Protein AF-A0A435B1N9-F1 (afdb_monomer_lite)

Structure (mmCIF, N/CA/C/O backbone):
data_AF-A0A435B1N9-F1
#
_entry.id   AF-A0A435B1N9-F1
#
loop_
_atom_site.group_PDB
_atom_site.id
_atom_site.type_symbol
_atom_site.label_atom_id
_atom_site.label_alt_id
_atom_site.label_comp_id
_atom_site.label_asym_id
_atom_site.label_entity_id
_atom_site.label_seq_id
_atom_site.pdbx_PDB_ins_code
_atom_site.Cartn_x
_atom_site.Cartn_y
_atom_site.Cartn_z
_atom_site.occupancy
_atom_site.B_iso_or_equiv
_atom_site.auth_seq_id
_atom_site.auth_comp_id
_atom_site.auth_asym_id
_atom_site.auth_atom_id
_atom_site.pdbx_PDB_model_num
ATOM 1 N N . THR A 1 1 ? -5.739 -18.000 7.988 1.00 59.59 1 THR A N 1
ATOM 2 C CA . THR A 1 1 ? -6.189 -16.879 7.135 1.00 59.59 1 THR A CA 1
ATOM 3 C C . THR A 1 1 ? -6.562 -15.720 8.047 1.00 59.59 1 THR A C 1
ATOM 5 O O . THR A 1 1 ? -6.915 -15.981 9.192 1.00 59.59 1 THR A O 1
ATOM 8 N N . LEU A 1 2 ? -6.427 -14.461 7.617 1.00 66.81 2 LEU A N 1
ATOM 9 C CA . LEU A 1 2 ? -6.982 -13.335 8.383 1.00 66.81 2 LEU A CA 1
ATOM 10 C C . LEU A 1 2 ? -8.493 -13.276 8.081 1.00 66.81 2 LEU A C 1
ATOM 12 O O . LEU A 1 2 ? -8.830 -13.307 6.897 1.00 66.81 2 LEU A O 1
ATOM 16 N N . PRO A 1 3 ? -9.403 -13.230 9.071 1.00 83.69 3 PRO A N 1
ATOM 17 C CA . PRO A 1 3 ? -10.821 -13.027 8.788 1.00 83.69 3 PRO A CA 1
ATOM 18 C C . PRO A 1 3 ? -11.021 -11.602 8.260 1.00 83.69 3 PRO A C 1
ATOM 20 O O . PRO A 1 3 ? -10.707 -10.642 8.961 1.00 83.69 3 PRO A O 1
ATOM 23 N N . ILE A 1 4 ? -11.485 -11.476 7.017 1.00 88.25 4 ILE A N 1
ATOM 24 C CA . ILE A 1 4 ? -11.770 -10.199 6.356 1.00 88.25 4 ILE A CA 1
ATOM 25 C C . ILE A 1 4 ? -13.281 -10.111 6.163 1.00 88.25 4 ILE A C 1
ATOM 27 O O . ILE A 1 4 ? -13.864 -10.973 5.509 1.00 88.25 4 ILE A O 1
ATOM 31 N N . ASP A 1 5 ? -13.888 -9.071 6.722 1.00 91.56 5 ASP A N 1
ATOM 32 C CA . ASP A 1 5 ? -15.324 -8.801 6.620 1.00 91.56 5 ASP A CA 1
ATOM 33 C C . ASP A 1 5 ? -15.672 -8.185 5.257 1.00 91.56 5 ASP A C 1
ATOM 35 O O . ASP A 1 5 ? -16.763 -8.382 4.729 1.00 91.56 5 ASP A O 1
ATOM 39 N N . GLY A 1 6 ? -14.727 -7.455 4.657 1.00 93.62 6 GLY A N 1
ATOM 40 C CA . GLY A 1 6 ? -14.877 -6.900 3.317 1.00 93.62 6 GLY A CA 1
ATOM 41 C C . GLY A 1 6 ? -13.603 -6.249 2.793 1.00 93.62 6 GLY A C 1
ATOM 42 O O . GLY A 1 6 ? -12.744 -5.816 3.565 1.00 93.62 6 GLY A O 1
ATO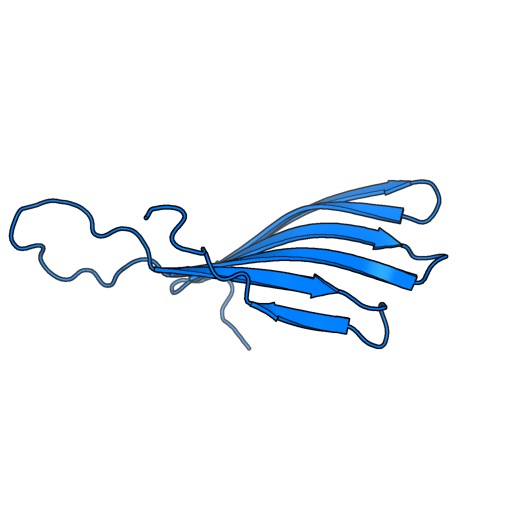M 43 N N . ALA A 1 7 ? -13.493 -6.162 1.469 1.00 95.25 7 ALA A N 1
ATOM 44 C CA . ALA A 1 7 ? -12.394 -5.487 0.793 1.00 95.25 7 ALA A CA 1
ATOM 45 C C . ALA A 1 7 ? -12.902 -4.621 -0.367 1.00 95.25 7 ALA A C 1
ATOM 47 O O . ALA A 1 7 ? -13.839 -4.995 -1.068 1.00 95.25 7 ALA A O 1
ATOM 48 N N . GLU A 1 8 ? -12.258 -3.477 -0.576 1.00 97.25 8 GLU A N 1
ATOM 49 C CA . GLU A 1 8 ? -12.530 -2.554 -1.676 1.00 97.25 8 GLU A CA 1
ATOM 50 C C . GLU A 1 8 ? -11.225 -2.252 -2.407 1.00 97.25 8 GLU A C 1
ATOM 52 O O . GLU A 1 8 ? -10.210 -1.970 -1.772 1.00 97.25 8 GLU A O 1
ATOM 57 N N . ILE A 1 9 ? -11.250 -2.293 -3.741 1.00 97.25 9 ILE A N 1
ATOM 58 C CA . ILE A 1 9 ? -10.096 -1.970 -4.580 1.00 97.25 9 ILE A CA 1
ATOM 59 C C . ILE A 1 9 ? -10.550 -1.059 -5.722 1.00 97.25 9 ILE A C 1
ATOM 61 O O . ILE A 1 9 ? -11.419 -1.418 -6.513 1.00 97.25 9 ILE A O 1
ATOM 65 N N . LYS A 1 10 ? -9.911 0.103 -5.833 1.00 98.12 10 LYS A N 1
ATOM 66 C CA . LYS A 1 10 ? -10.009 1.040 -6.946 1.00 98.12 10 LYS A CA 1
ATOM 67 C C . LYS A 1 10 ? -8.628 1.225 -7.555 1.00 98.12 10 LYS A C 1
ATOM 69 O O . LYS A 1 10 ? -7.727 1.790 -6.930 1.00 98.12 10 LYS A O 1
ATOM 74 N N . ALA A 1 11 ? -8.483 0.754 -8.786 1.00 97.31 11 ALA A N 1
ATOM 75 C CA . ALA A 1 11 ? -7.249 0.848 -9.540 1.00 97.31 11 ALA A CA 1
ATOM 76 C 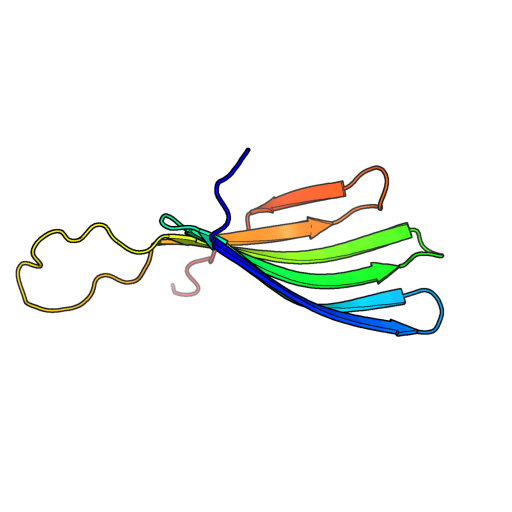C . ALA A 1 11 ? -7.524 1.164 -11.011 1.00 97.31 11 ALA A C 1
ATOM 78 O O . ALA A 1 11 ? -8.583 0.840 -11.548 1.00 97.31 11 ALA A O 1
ATOM 79 N N . SER A 1 12 ? -6.538 1.763 -11.668 1.00 97.44 12 SER A N 1
ATOM 80 C CA . SER A 1 12 ? -6.502 1.934 -13.118 1.00 97.44 12 SER A CA 1
ATOM 81 C C . SER A 1 12 ? -5.227 1.322 -13.675 1.00 97.44 12 SER A C 1
ATOM 83 O O . SER A 1 12 ? -4.192 1.306 -13.011 1.00 97.44 12 SER A O 1
ATOM 85 N N . ILE A 1 13 ? -5.289 0.808 -14.901 1.00 95.62 13 ILE A N 1
ATOM 86 C CA . ILE A 1 13 ? -4.114 0.307 -15.611 1.00 95.62 13 ILE A CA 1
ATOM 87 C C . ILE A 1 13 ? -3.971 1.115 -16.888 1.00 95.62 13 ILE A C 1
ATOM 89 O O . ILE A 1 13 ? -4.888 1.177 -17.704 1.00 95.62 13 ILE A O 1
ATOM 93 N N . SER A 1 14 ? -2.813 1.742 -17.068 1.00 95.56 14 SER A N 1
ATOM 94 C CA . SER A 1 14 ? -2.507 2.486 -18.285 1.00 95.56 14 SER A CA 1
ATOM 95 C C . SER A 1 14 ? -1.024 2.384 -18.607 1.00 95.56 14 SER A C 1
ATOM 97 O O . SER A 1 14 ? -0.183 2.441 -17.713 1.00 95.56 14 SER A O 1
ATOM 99 N N . LYS A 1 15 ? -0.697 2.189 -19.892 1.00 93.81 15 LYS A N 1
ATOM 100 C CA . LYS A 1 15 ? 0.689 2.150 -20.400 1.00 93.81 15 LYS A CA 1
ATOM 101 C C . LYS A 1 15 ? 1.625 1.242 -19.576 1.00 93.81 15 LYS A C 1
ATOM 103 O O . LYS A 1 15 ? 2.764 1.598 -19.297 1.00 93.81 15 LYS A O 1
ATOM 108 N N . GLY A 1 16 ? 1.128 0.077 -19.154 1.00 93.62 16 GLY A N 1
ATOM 109 C CA . GLY A 1 16 ? 1.910 -0.885 -18.371 1.00 93.62 16 GLY A CA 1
ATOM 110 C C . GLY A 1 16 ? 2.154 -0.489 -16.910 1.00 93.62 16 GLY A C 1
ATOM 111 O O . GLY A 1 16 ? 3.029 -1.071 -16.275 1.00 93.62 16 GLY A O 1
ATOM 112 N N . VAL A 1 17 ? 1.402 0.465 -16.358 1.00 95.62 17 VAL A N 1
ATOM 113 C CA . VAL A 1 17 ? 1.431 0.833 -14.937 1.00 95.62 17 VAL A CA 1
ATOM 114 C C . VAL A 1 17 ? 0.034 0.672 -14.347 1.00 95.62 17 VAL A C 1
ATOM 116 O O . VAL A 1 17 ? -0.923 1.274 -14.833 1.00 95.62 17 VAL A O 1
ATOM 119 N N . ALA A 1 18 ? -0.076 -0.133 -13.292 1.00 96.06 18 ALA A N 1
ATOM 120 C CA . ALA A 1 18 ? -1.226 -0.123 -12.403 1.00 96.06 18 ALA A CA 1
ATOM 121 C C . ALA A 1 18 ? -1.064 1.012 -11.392 1.00 96.06 18 ALA A C 1
ATOM 123 O O . ALA A 1 18 ? -0.049 1.103 -10.700 1.00 96.06 18 ALA A O 1
ATOM 124 N N . ARG A 1 19 ? -2.072 1.867 -11.289 1.00 97.44 19 ARG A N 1
ATOM 125 C CA . ARG A 1 19 ? -2.214 2.852 -10.226 1.00 97.44 19 ARG A CA 1
ATOM 126 C C . ARG A 1 19 ? -3.311 2.379 -9.290 1.00 97.44 19 ARG A C 1
ATOM 128 O O . ARG A 1 19 ? -4.435 2.160 -9.729 1.00 97.44 19 ARG A O 1
ATOM 135 N N . LEU A 1 20 ? -2.974 2.229 -8.019 1.00 97.50 20 LEU A N 1
ATOM 136 C CA . LEU A 1 20 ? -3.894 1.877 -6.956 1.00 97.50 20 LEU A CA 1
ATOM 137 C C . LEU A 1 20 ? -4.285 3.148 -6.204 1.00 97.50 20 LEU A C 1
ATOM 139 O O . LEU A 1 20 ? -3.500 3.676 -5.416 1.00 97.50 20 LEU A O 1
ATOM 143 N N . ASP A 1 21 ? -5.493 3.638 -6.467 1.00 97.06 21 ASP A N 1
ATOM 144 C CA . ASP A 1 21 ? -6.025 4.824 -5.795 1.00 97.06 21 ASP A CA 1
ATOM 145 C C . ASP A 1 21 ? -6.509 4.473 -4.384 1.00 97.06 21 ASP A C 1
ATOM 147 O O . ASP A 1 21 ? -6.332 5.254 -3.450 1.00 97.06 21 ASP A O 1
ATOM 151 N N . LYS A 1 22 ? -7.091 3.278 -4.226 1.00 95.00 22 LYS A N 1
ATOM 152 C CA . LYS A 1 22 ? -7.545 2.737 -2.944 1.00 95.00 22 LYS A CA 1
ATOM 153 C C . LYS A 1 22 ? -7.491 1.214 -2.976 1.00 95.00 22 LYS A C 1
ATOM 155 O O . LYS A 1 22 ? -8.110 0.612 -3.840 1.00 95.00 22 LYS A O 1
ATOM 160 N N . ALA A 1 23 ? -6.822 0.582 -2.024 1.00 97.50 23 ALA A N 1
ATOM 161 C CA . ALA A 1 23 ? -7.166 -0.769 -1.593 1.00 97.50 23 ALA A CA 1
ATOM 162 C C . ALA A 1 23 ? -7.373 -0.745 -0.092 1.00 97.50 23 ALA A C 1
ATOM 164 O O . ALA A 1 23 ? -6.522 -0.235 0.631 1.00 97.50 23 ALA A O 1
ATOM 165 N N . GLU A 1 24 ? -8.474 -1.313 0.375 1.00 96.62 24 GLU A N 1
ATOM 166 C CA . GLU A 1 24 ? -8.757 -1.462 1.792 1.00 96.62 24 GLU A CA 1
ATOM 167 C C . GLU A 1 24 ? -9.293 -2.858 2.069 1.00 96.62 24 GLU A C 1
ATOM 169 O O . GLU A 1 24 ? -10.093 -3.383 1.301 1.00 96.62 24 GLU A O 1
ATOM 174 N N . ALA A 1 25 ? -8.864 -3.445 3.179 1.00 95.31 25 ALA A N 1
ATOM 175 C CA . ALA A 1 25 ? -9.423 -4.670 3.723 1.00 95.31 25 ALA A CA 1
ATOM 176 C C . ALA A 1 25 ? -9.786 -4.421 5.187 1.00 95.31 25 ALA A C 1
ATOM 178 O O . ALA A 1 25 ? -8.952 -3.951 5.964 1.00 95.31 25 ALA A O 1
ATOM 179 N N . ASN A 1 26 ? -11.029 -4.718 5.550 1.00 93.38 26 ASN A N 1
ATOM 180 C CA . ASN A 1 26 ? -11.559 -4.531 6.892 1.00 93.38 26 ASN A CA 1
ATOM 181 C C . ASN A 1 26 ? -11.750 -5.888 7.567 1.00 93.38 26 ASN A C 1
ATOM 183 O O . ASN A 1 26 ? -12.222 -6.843 6.956 1.00 93.38 26 ASN A O 1
ATOM 187 N N . SER A 1 27 ? -11.372 -5.946 8.831 1.00 90.25 27 SER A N 1
ATOM 188 C CA . SER A 1 27 ? -11.546 -7.063 9.747 1.00 90.25 27 SER A CA 1
ATOM 189 C C . SER A 1 27 ? -12.095 -6.521 11.062 1.00 90.25 27 SER A C 1
ATOM 191 O O . SER A 1 27 ? -11.846 -5.362 11.404 1.00 90.25 27 SER A O 1
ATOM 193 N N . ALA A 1 28 ? -12.715 -7.382 11.867 1.00 85.88 28 ALA A N 1
ATOM 194 C CA . ALA A 1 28 ? -13.178 -7.054 13.212 1.00 85.88 28 ALA A CA 1
ATOM 195 C C . ALA A 1 28 ? -12.102 -6.394 14.099 1.00 85.88 28 ALA A C 1
ATOM 197 O O . ALA A 1 28 ? -12.430 -5.654 15.023 1.00 85.88 28 ALA A O 1
ATOM 198 N N . LYS A 1 29 ? -10.814 -6.669 13.844 1.00 86.88 29 LYS A N 1
ATOM 199 C CA . LYS A 1 29 ? -9.688 -6.177 14.659 1.00 86.88 29 LYS A CA 1
ATOM 200 C C . LYS A 1 29 ? -8.814 -5.138 13.971 1.00 86.88 29 LYS A C 1
ATOM 202 O O . LYS A 1 29 ? -7.949 -4.560 14.625 1.00 86.88 29 LYS A O 1
ATOM 207 N N . SER A 1 30 ? -8.955 -4.943 12.665 1.00 90.31 30 SER A N 1
ATOM 208 C CA . SER A 1 30 ? -8.059 -4.056 11.934 1.00 90.31 30 SER A CA 1
ATOM 209 C C . SER A 1 30 ? -8.586 -3.685 10.559 1.00 90.31 30 SER A C 1
ATOM 211 O O . SER A 1 30 ? -9.262 -4.457 9.887 1.00 90.31 30 SER A O 1
ATOM 213 N N . LYS A 1 31 ? -8.189 -2.501 10.111 1.00 93.62 31 LYS A N 1
ATOM 214 C CA . LYS A 1 31 ? -8.286 -2.069 8.724 1.00 93.62 31 LYS A CA 1
ATOM 215 C C . LYS A 1 31 ? -6.882 -1.975 8.144 1.00 93.62 31 LYS A C 1
ATOM 217 O O . LYS A 1 31 ? -6.016 -1.324 8.725 1.00 93.62 31 LYS A O 1
ATOM 222 N N . ILE A 1 32 ? -6.666 -2.600 6.996 1.00 94.81 32 ILE A N 1
ATOM 223 C CA . ILE A 1 32 ? -5.439 -2.474 6.207 1.00 94.81 32 ILE A CA 1
ATOM 224 C C . ILE A 1 32 ? -5.771 -1.629 4.985 1.00 94.81 32 ILE A C 1
ATOM 226 O O . ILE A 1 32 ? -6.808 -1.844 4.363 1.00 94.81 32 ILE A O 1
ATOM 230 N N . TRP A 1 33 ? -4.905 -0.685 4.632 1.00 96.50 33 TRP A N 1
ATOM 231 C CA . TRP A 1 33 ? -5.033 0.087 3.400 1.00 96.50 33 TRP A CA 1
ATOM 232 C C . TRP A 1 33 ? -3.718 0.140 2.624 1.00 96.50 33 TRP A C 1
ATOM 234 O O . TRP A 1 33 ? -2.640 0.014 3.209 1.00 96.50 33 TRP A O 1
ATOM 244 N N . LEU A 1 34 ? -3.819 0.326 1.309 1.00 97.69 34 LEU A N 1
ATOM 245 C CA . LEU A 1 34 ? -2.697 0.454 0.385 1.00 97.69 34 LEU A CA 1
ATOM 246 C C . LEU A 1 34 ? -3.051 1.421 -0.754 1.00 97.69 34 LEU A C 1
ATOM 248 O O . LEU A 1 34 ? -4.178 1.424 -1.252 1.00 97.69 34 LEU A O 1
ATOM 252 N N . SER A 1 35 ? -2.081 2.211 -1.196 1.00 98.12 35 SER A N 1
ATOM 253 C CA . SER A 1 35 ? -2.161 3.051 -2.393 1.00 98.12 35 SER A CA 1
ATOM 254 C C . SER A 1 35 ? -0.788 3.180 -3.047 1.00 98.12 35 SER A C 1
ATOM 256 O O . SER A 1 35 ? 0.235 2.938 -2.412 1.00 98.12 35 SER A O 1
ATOM 258 N N . GLY A 1 36 ? -0.743 3.548 -4.326 1.00 97.62 36 GLY A N 1
ATOM 259 C CA . GLY A 1 36 ? 0.512 3.806 -5.034 1.00 97.62 36 GLY A CA 1
ATOM 260 C C . GLY A 1 36 ? 0.516 3.249 -6.449 1.00 97.62 36 GLY A C 1
ATOM 261 O O . GLY A 1 36 ? -0.519 3.216 -7.113 1.00 97.62 36 GLY A O 1
ATOM 262 N N . ILE A 1 37 ? 1.687 2.846 -6.936 1.00 97.00 37 ILE A N 1
ATOM 263 C CA . ILE A 1 37 ? 1.858 2.351 -8.301 1.00 97.00 37 ILE A CA 1
ATOM 264 C C . ILE A 1 37 ? 2.613 1.029 -8.358 1.00 97.00 37 ILE A C 1
ATOM 266 O O . ILE A 1 37 ? 3.465 0.717 -7.523 1.00 97.00 37 ILE A O 1
ATOM 270 N N . ALA A 1 38 ? 2.327 0.283 -9.415 1.00 96.19 38 ALA A N 1
ATOM 271 C CA . ALA A 1 38 ? 3.005 -0.947 -9.745 1.00 96.19 38 ALA A CA 1
ATOM 272 C C . ALA A 1 38 ? 3.220 -1.028 -11.263 1.00 96.19 38 ALA A C 1
ATOM 274 O O . ALA A 1 38 ? 2.271 -1.075 -12.047 1.00 96.19 38 ALA A O 1
ATOM 275 N N . SER A 1 39 ? 4.477 -0.998 -11.701 1.00 94.62 39 SER A N 1
ATOM 276 C CA . SER A 1 39 ? 4.833 -1.073 -13.120 1.00 94.62 39 SER A CA 1
ATOM 277 C C . SER A 1 39 ? 4.952 -2.530 -13.549 1.00 94.62 39 SER A C 1
ATOM 279 O O . SER A 1 39 ? 5.712 -3.286 -12.952 1.00 94.62 39 SER A O 1
ATOM 281 N N . TYR A 1 40 ? 4.238 -2.936 -14.596 1.00 88.25 40 TYR A N 1
ATOM 282 C CA . TYR A 1 40 ? 4.392 -4.257 -15.207 1.00 88.25 40 TYR A CA 1
ATOM 283 C C . TYR A 1 40 ? 5.676 -4.335 -16.038 1.00 88.25 40 TYR A C 1
ATOM 285 O O . TYR A 1 40 ? 6.428 -5.297 -15.912 1.00 88.25 40 TYR A O 1
ATOM 293 N N . ALA A 1 41 ? 5.960 -3.302 -16.839 1.00 81.31 41 ALA A N 1
ATOM 294 C CA . ALA A 1 41 ? 7.120 -3.277 -17.732 1.00 81.31 41 ALA A CA 1
ATOM 295 C C . ALA A 1 41 ? 8.443 -3.088 -16.970 1.00 81.31 41 ALA A C 1
ATOM 297 O O . ALA A 1 41 ? 9.387 -3.846 -17.164 1.00 81.31 41 ALA A O 1
ATOM 298 N N . GLY A 1 42 ? 8.498 -2.108 -16.061 1.00 80.25 42 GLY A N 1
ATOM 299 C CA . GLY A 1 42 ? 9.677 -1.843 -15.225 1.00 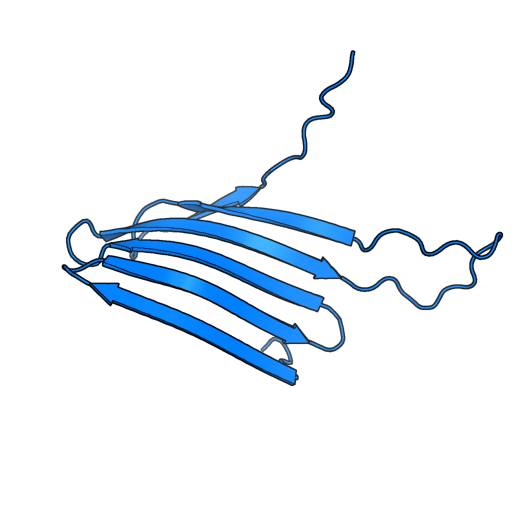80.25 42 GLY A CA 1
ATOM 300 C C . GLY A 1 42 ? 9.758 -2.732 -13.985 1.00 80.25 42 GLY A C 1
ATOM 301 O O . GLY A 1 42 ? 10.695 -2.625 -13.202 1.00 80.25 42 GLY A O 1
ATOM 302 N N . ARG A 1 43 ? 8.744 -3.579 -13.777 1.00 91.56 43 ARG A N 1
ATOM 303 C CA . ARG A 1 43 ? 8.555 -4.482 -12.636 1.00 91.56 43 ARG A CA 1
ATOM 304 C C . ARG A 1 43 ? 8.578 -3.828 -11.247 1.00 91.56 43 ARG A C 1
ATOM 306 O O . ARG A 1 43 ? 8.551 -4.555 -10.259 1.00 91.56 43 ARG A O 1
ATOM 313 N N . GLY A 1 44 ? 8.650 -2.503 -11.161 1.00 95.88 44 GLY A N 1
ATOM 314 C CA . GLY A 1 44 ? 8.802 -1.762 -9.913 1.00 95.88 44 GLY A CA 1
ATOM 315 C C . GLY A 1 44 ? 7.509 -1.662 -9.109 1.00 95.88 44 GLY A C 1
ATOM 316 O O . GLY A 1 44 ? 6.422 -1.532 -9.677 1.00 95.88 44 GLY A O 1
ATOM 317 N N . LEU A 1 45 ? 7.655 -1.669 -7.788 1.00 97.56 45 LEU A N 1
ATOM 318 C CA . LEU A 1 45 ? 6.601 -1.418 -6.814 1.00 97.56 45 LEU A CA 1
ATOM 319 C C . LEU A 1 45 ? 6.951 -0.181 -5.991 1.00 97.56 45 LEU A C 1
ATOM 321 O O . LEU A 1 45 ? 8.072 -0.052 -5.5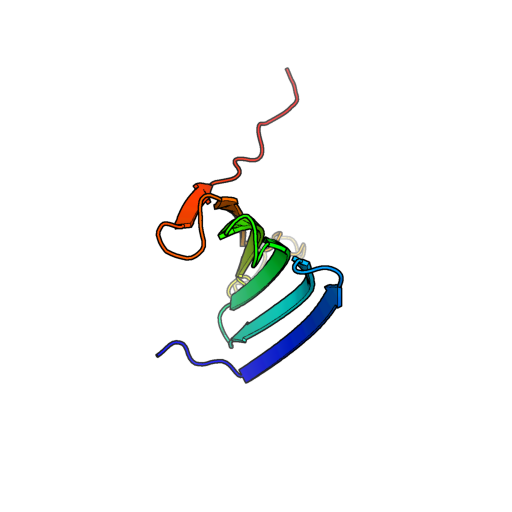03 1.00 97.56 45 LEU A O 1
ATOM 325 N N . ALA A 1 46 ? 5.982 0.716 -5.844 1.00 97.38 46 ALA A N 1
ATOM 326 C CA . ALA A 1 46 ? 6.064 1.852 -4.940 1.00 97.38 46 ALA A CA 1
ATOM 327 C C . ALA A 1 46 ? 4.672 2.093 -4.355 1.00 97.38 46 ALA A C 1
ATOM 329 O O . ALA A 1 46 ? 3.841 2.785 -4.950 1.00 97.38 46 ALA A O 1
ATOM 330 N N . LEU A 1 47 ? 4.407 1.462 -3.214 1.00 98.00 47 LEU A N 1
ATOM 331 C CA . LEU A 1 47 ? 3.118 1.517 -2.535 1.00 98.00 47 LEU A CA 1
ATOM 332 C C . LEU A 1 47 ? 3.313 2.010 -1.104 1.00 98.00 47 LEU A C 1
ATOM 334 O O . LEU A 1 47 ? 4.283 1.658 -0.445 1.00 98.00 47 LEU A O 1
ATOM 338 N N . SER A 1 48 ? 2.360 2.778 -0.606 1.00 97.69 48 SER A N 1
ATOM 339 C CA . SER A 1 48 ? 2.264 3.152 0.800 1.00 97.69 48 SER A CA 1
ATOM 340 C C . SER A 1 48 ? 1.047 2.478 1.394 1.00 97.69 48 SER A C 1
ATOM 342 O O . SER A 1 48 ? 0.003 2.393 0.749 1.00 97.69 48 SER A O 1
ATOM 344 N N . GLY A 1 49 ? 1.169 2.008 2.625 1.00 96.75 49 GLY A N 1
ATOM 345 C CA . GLY A 1 49 ? 0.075 1.358 3.318 1.00 96.75 49 GLY A CA 1
ATOM 346 C C . GLY A 1 49 ? 0.077 1.631 4.806 1.00 96.75 49 GLY A C 1
ATOM 347 O O . GLY A 1 49 ? 0.999 2.229 5.372 1.00 96.75 49 GLY A O 1
ATOM 348 N N . GLY A 1 50 ? -0.982 1.170 5.452 1.00 95.50 50 GLY A N 1
ATOM 349 C CA . GLY A 1 50 ? -1.084 1.238 6.893 1.00 95.50 50 GLY A CA 1
ATOM 350 C C . GLY A 1 50 ? -2.057 0.231 7.469 1.00 95.50 50 GLY A C 1
ATOM 351 O O . GLY A 1 50 ? -2.939 -0.284 6.785 1.00 95.50 50 GLY A O 1
ATOM 352 N N . ILE A 1 51 ? -1.865 -0.038 8.754 1.00 93.88 51 ILE A N 1
ATOM 353 C CA . ILE A 1 51 ? -2.730 -0.871 9.581 1.00 93.88 51 ILE A CA 1
ATOM 354 C C . ILE A 1 51 ? -3.304 0.036 10.659 1.00 93.88 51 ILE A C 1
ATOM 356 O O . ILE A 1 51 ? -2.551 0.659 11.408 1.00 93.88 51 ILE A O 1
ATOM 360 N N . VAL A 1 52 ? -4.626 0.115 10.721 1.00 92.62 52 VAL A N 1
ATOM 361 C CA . VAL A 1 52 ? -5.372 0.817 11.764 1.00 92.62 52 VAL A CA 1
ATOM 362 C C . VAL A 1 52 ? -6.036 -0.239 12.632 1.00 92.62 52 VAL A C 1
ATOM 364 O O . VAL A 1 52 ? -6.768 -1.083 12.116 1.00 92.62 52 VAL A O 1
ATOM 367 N N . GLN A 1 53 ? -5.777 -0.209 13.934 1.00 88.50 53 GLN A N 1
ATOM 368 C CA . GLN A 1 53 ? -6.477 -1.040 14.909 1.00 88.50 53 GLN A CA 1
ATOM 369 C C . GLN A 1 53 ? -7.430 -0.141 15.705 1.00 88.50 53 GLN A C 1
ATOM 371 O O . GLN A 1 53 ? -6.972 0.871 16.246 1.00 88.50 53 GLN A O 1
ATOM 376 N N . PRO A 1 54 ? -8.737 -0.456 15.755 1.00 73.25 54 PRO A N 1
ATOM 377 C CA . PRO A 1 54 ? -9.642 0.224 16.666 1.00 73.25 54 PRO A CA 1
ATOM 378 C C . PRO A 1 54 ? -9.197 -0.064 18.102 1.00 73.25 54 PRO A C 1
ATOM 380 O O . PRO A 1 54 ? -8.738 -1.169 18.407 1.00 73.25 54 PRO A O 1
ATOM 383 N N . ASP A 1 55 ? -9.304 0.930 18.980 1.00 65.94 55 ASP A N 1
ATOM 384 C CA . ASP A 1 55 ? -8.987 0.707 20.384 1.00 65.94 55 ASP A CA 1
ATOM 385 C C . ASP A 1 55 ? -9.961 -0.307 21.003 1.00 65.94 55 ASP A C 1
ATOM 387 O O . ASP A 1 55 ? -11.143 -0.343 20.635 1.00 65.94 55 ASP A O 1
ATOM 391 N N . PRO A 1 56 ? -9.496 -1.140 21.953 1.00 58.25 56 PRO A N 1
ATOM 392 C CA . PRO A 1 56 ? -10.398 -1.930 22.773 1.00 58.25 56 PRO A CA 1
ATOM 393 C C . PRO A 1 56 ? -11.426 -1.000 23.435 1.00 58.25 56 PRO A C 1
ATOM 395 O O . PRO A 1 56 ? -11.051 0.095 23.864 1.00 58.25 56 PRO A O 1
ATOM 398 N N . PRO A 1 57 ? -12.693 -1.420 23.587 1.00 54.78 57 PRO A N 1
ATOM 399 C CA . PRO A 1 57 ? -13.653 -0.691 24.401 1.00 54.78 57 PRO A CA 1
ATOM 400 C C . PRO A 1 57 ? -13.237 -0.805 25.877 1.00 54.78 57 PRO A C 1
ATOM 402 O O . PRO A 1 57 ? -13.710 -1.667 26.610 1.00 54.78 57 PRO A O 1
ATOM 405 N N . ALA A 1 58 ? -12.297 0.032 26.308 1.00 53.41 58 ALA A N 1
ATOM 406 C CA . ALA A 1 58 ? -11.901 0.200 27.698 1.00 53.41 58 ALA A CA 1
ATOM 407 C C . ALA A 1 58 ? -12.296 1.611 28.142 1.00 53.41 58 ALA A C 1
ATOM 409 O O . ALA A 1 58 ? -12.015 2.593 27.455 1.00 53.41 58 ALA A O 1
ATOM 410 N N . ALA A 1 59 ? -12.999 1.681 29.274 1.00 52.91 59 ALA A N 1
ATOM 411 C CA . ALA A 1 59 ? -13.558 2.895 29.849 1.00 52.91 59 ALA A CA 1
ATOM 412 C C . ALA A 1 59 ? -12.510 4.015 29.928 1.00 52.91 59 ALA A C 1
ATOM 414 O O . ALA A 1 59 ? -11.503 3.905 30.625 1.00 52.91 59 ALA A O 1
ATOM 415 N N . GLN A 1 60 ? -12.766 5.099 29.201 1.00 53.50 60 GLN A N 1
ATOM 416 C CA . GLN A 1 60 ? -11.972 6.315 29.272 1.00 53.50 60 GLN A CA 1
ATOM 417 C C . GLN A 1 60 ? -12.189 6.963 30.638 1.00 53.50 60 GLN A C 1
ATOM 419 O O . GLN A 1 60 ? -13.274 7.472 30.922 1.00 53.50 60 GLN A O 1
ATOM 424 N N . ALA A 1 61 ? -11.145 7.020 31.461 1.00 55.50 61 ALA A N 1
ATOM 425 C CA . ALA A 1 61 ? -11.035 8.109 32.418 1.00 55.50 61 ALA A CA 1
ATOM 426 C C . ALA A 1 61 ? -10.938 9.410 31.594 1.00 55.50 61 ALA A C 1
ATOM 428 O O . ALA A 1 61 ? -10.004 9.562 30.812 1.00 55.50 61 ALA A O 1
ATOM 429 N N . ASN A 1 62 ? -11.927 10.299 31.727 1.00 59.19 62 ASN A N 1
ATOM 430 C CA . ASN A 1 62 ? -12.058 11.623 31.082 1.00 59.19 62 ASN A CA 1
ATOM 431 C C . ASN A 1 62 ? -12.758 11.732 29.708 1.00 59.19 62 ASN A C 1
ATOM 433 O O . ASN A 1 62 ? -12.750 12.815 29.127 1.00 59.19 62 ASN A O 1
ATOM 437 N N . GLY A 1 63 ? -13.439 10.694 29.208 1.00 58.72 63 GLY A N 1
ATOM 438 C CA . GLY A 1 63 ? -14.426 10.852 28.117 1.00 58.72 63 GLY A CA 1
ATOM 439 C C . GLY A 1 63 ? -13.896 11.355 26.761 1.00 58.72 63 GLY A C 1
ATOM 440 O O . GLY A 1 63 ? -14.678 11.850 25.949 1.00 58.72 63 GLY A O 1
ATOM 441 N N . GLN A 1 64 ? -12.588 11.251 26.509 1.00 60.38 64 GLN A N 1
ATOM 442 C CA . GLN A 1 64 ? -11.975 11.569 25.219 1.00 60.38 64 GLN A CA 1
ATOM 443 C C . GLN A 1 64 ? -11.494 10.286 24.521 1.00 60.38 64 GLN A C 1
ATOM 445 O O . GLN A 1 64 ? -10.729 9.525 25.122 1.00 60.38 64 GLN A O 1
ATOM 450 N N . PRO A 1 65 ? -11.903 10.042 23.256 1.00 57.44 65 PRO A N 1
ATOM 451 C CA . PRO A 1 65 ? -11.380 8.957 22.431 1.00 57.44 65 PRO A CA 1
ATOM 452 C C . PRO A 1 65 ? -9.858 8.967 22.371 1.00 57.44 65 PRO A C 1
ATOM 454 O O . PRO A 1 65 ? -9.259 9.943 21.921 1.00 57.44 65 PRO A O 1
ATOM 457 N N . ALA A 1 66 ? -9.235 7.864 22.796 1.00 62.97 66 ALA A N 1
ATOM 458 C CA . ALA A 1 66 ? -7.843 7.615 22.461 1.00 62.97 66 ALA A CA 1
ATOM 459 C C . ALA A 1 66 ? -7.715 7.536 20.924 1.00 62.97 66 ALA A C 1
ATOM 461 O O . ALA A 1 66 ? -8.617 7.021 20.252 1.00 62.97 66 ALA A O 1
ATOM 462 N N . PRO A 1 67 ? -6.651 8.112 20.337 1.00 65.81 67 PRO A N 1
ATOM 463 C CA . PRO A 1 67 ? -6.433 8.017 18.906 1.00 65.81 67 PRO A CA 1
ATOM 464 C C . PRO A 1 67 ? -6.108 6.562 18.532 1.00 65.81 67 PRO A C 1
ATOM 466 O O . PRO A 1 67 ? -5.279 5.937 19.198 1.00 65.81 67 PRO A O 1
ATOM 469 N N . PRO A 1 68 ? -6.688 6.036 17.437 1.00 70.31 68 PRO A N 1
ATOM 470 C CA . PRO A 1 68 ? -6.498 4.647 17.050 1.00 70.31 68 PRO A CA 1
ATOM 471 C C . PRO A 1 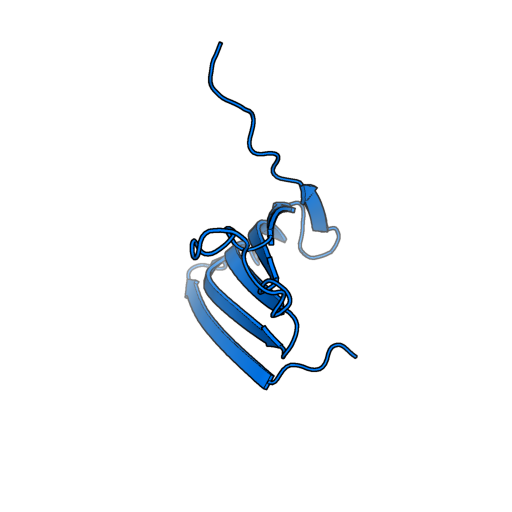68 ? -5.022 4.349 16.784 1.00 70.31 68 PRO A C 1
ATOM 473 O O . PRO A 1 68 ? -4.297 5.148 16.176 1.00 70.31 68 PRO A O 1
ATOM 476 N N . LYS A 1 69 ? -4.579 3.155 17.186 1.00 83.25 69 LYS A N 1
ATOM 477 C CA . LYS A 1 69 ? -3.219 2.688 16.904 1.00 83.25 69 LYS A CA 1
ATOM 478 C C . LYS A 1 69 ? -3.053 2.502 15.401 1.00 83.25 69 LYS A C 1
ATOM 480 O O . LYS A 1 69 ? -3.679 1.632 14.794 1.00 83.25 69 LYS A O 1
ATOM 485 N N . GLN A 1 70 ? -2.186 3.319 14.809 1.00 88.12 70 GLN A N 1
ATOM 486 C CA . GLN A 1 70 ? -1.888 3.290 13.384 1.00 88.12 70 GLN A CA 1
ATOM 487 C C . GLN A 1 70 ? -0.401 3.032 13.147 1.00 88.12 70 GLN A C 1
ATOM 489 O O . GLN A 1 70 ? 0.453 3.765 13.642 1.00 88.12 70 GLN A O 1
ATOM 494 N N . SER A 1 71 ? -0.102 2.034 12.319 1.00 92.44 71 SER A N 1
ATOM 495 C CA . SER A 1 71 ? 1.237 1.788 11.780 1.00 92.44 71 SER A CA 1
ATOM 496 C C . SER A 1 71 ? 1.227 2.032 10.279 1.00 92.44 71 SER A C 1
ATOM 498 O O . SER A 1 71 ? 0.316 1.581 9.590 1.00 92.44 71 SER A O 1
ATOM 500 N N . THR A 1 72 ? 2.227 2.741 9.765 1.00 95.62 72 THR A N 1
ATOM 501 C CA . THR A 1 72 ? 2.388 3.025 8.332 1.00 95.62 72 THR A CA 1
ATOM 502 C C . THR A 1 72 ? 3.655 2.384 7.798 1.00 95.62 72 THR A C 1
ATOM 504 O O . THR A 1 72 ? 4.658 2.293 8.506 1.00 95.62 72 THR A O 1
ATOM 507 N N . PHE A 1 73 ? 3.617 1.943 6.548 1.00 96.44 73 PHE A N 1
ATOM 508 C CA . PHE A 1 73 ? 4.728 1.275 5.890 1.00 96.44 73 PHE A CA 1
ATOM 509 C C . PHE A 1 73 ? 4.785 1.640 4.408 1.00 96.44 73 PHE A C 1
ATOM 511 O O . PHE A 1 73 ? 3.789 2.035 3.801 1.00 96.44 73 PHE A O 1
ATOM 518 N N . PHE A 1 74 ? 5.967 1.483 3.831 1.00 97.44 74 PHE A N 1
ATOM 519 C CA . PHE A 1 74 ? 6.209 1.553 2.401 1.00 97.44 74 PHE A CA 1
ATOM 520 C C . PHE A 1 74 ? 6.498 0.148 1.873 1.00 97.44 74 PHE A C 1
ATOM 522 O O . PHE A 1 74 ? 7.147 -0.647 2.551 1.00 97.44 74 PHE A O 1
ATOM 529 N N . VAL A 1 75 ? 6.020 -0.146 0.668 1.00 97.81 75 VAL A N 1
ATOM 530 C CA . VAL A 1 75 ? 6.338 -1.346 -0.100 1.00 97.81 75 VAL A CA 1
ATOM 531 C C . VAL A 1 75 ? 7.106 -0.918 -1.342 1.00 97.81 75 VAL A C 1
ATOM 533 O O . VAL A 1 75 ? 6.565 -0.231 -2.211 1.00 97.81 75 VAL A O 1
ATOM 536 N N . GLY A 1 76 ? 8.365 -1.334 -1.413 1.00 96.88 76 GLY A N 1
ATOM 537 C CA . GLY A 1 76 ? 9.272 -1.023 -2.511 1.00 96.88 76 GLY A CA 1
ATOM 538 C C . GLY A 1 76 ? 9.806 -2.268 -3.204 1.00 96.88 76 GLY A C 1
ATOM 539 O O . GLY A 1 76 ? 9.485 -3.397 -2.835 1.00 96.88 76 GLY A O 1
ATOM 540 N N . GLY A 1 77 ? 10.679 -2.062 -4.188 1.00 96.81 77 GLY A N 1
ATOM 541 C CA . GLY A 1 77 ? 11.388 -3.137 -4.881 1.00 96.81 77 GLY A CA 1
ATOM 542 C C . GLY A 1 77 ? 10.703 -3.540 -6.180 1.00 96.81 77 GLY A C 1
ATOM 543 O O . GLY A 1 77 ? 10.194 -2.689 -6.911 1.00 96.81 77 GLY A O 1
ATOM 544 N N . THR A 1 78 ? 10.721 -4.836 -6.491 1.00 96.25 78 THR A N 1
ATOM 545 C CA . THR A 1 78 ? 10.105 -5.370 -7.716 1.00 96.25 78 THR A CA 1
ATOM 546 C C . THR A 1 78 ? 8.976 -6.341 -7.396 1.00 96.25 78 THR A C 1
ATOM 548 O O . THR A 1 78 ? 8.932 -6.882 -6.296 1.00 96.25 78 THR A O 1
ATOM 551 N N . TRP A 1 79 ? 8.109 -6.649 -8.363 1.00 91.12 79 TRP A N 1
ATOM 552 C CA . TRP A 1 79 ? 7.050 -7.656 -8.201 1.00 91.12 79 TRP A CA 1
ATOM 553 C C . TRP A 1 79 ? 7.538 -9.025 -7.706 1.00 91.12 79 TRP A C 1
ATOM 555 O O . TRP A 1 79 ? 6.789 -9.714 -7.024 1.00 91.12 79 TRP A O 1
ATOM 565 N N . SER A 1 80 ? 8.769 -9.437 -8.039 1.00 93.62 80 SER A N 1
ATOM 566 C CA . SER A 1 80 ? 9.340 -10.709 -7.553 1.00 93.62 80 SER A CA 1
ATOM 567 C C . SER A 1 80 ? 10.124 -10.579 -6.255 1.00 93.62 80 SER A C 1
ATOM 569 O O . SER A 1 80 ? 10.383 -11.583 -5.605 1.00 93.62 80 SER A O 1
ATOM 571 N N . THR A 1 81 ? 10.565 -9.371 -5.917 1.00 96.12 81 THR A N 1
ATOM 572 C CA . THR A 1 81 ? 11.419 -9.106 -4.754 1.00 96.12 81 THR A CA 1
ATOM 573 C C . THR A 1 81 ? 10.958 -7.822 -4.058 1.00 96.12 81 THR A C 1
ATOM 575 O O . THR A 1 81 ? 11.675 -6.813 -4.092 1.00 96.12 81 THR A O 1
ATOM 578 N N . PRO A 1 82 ? 9.733 -7.804 -3.503 1.00 96.81 82 PRO A N 1
ATOM 579 C CA . PRO A 1 82 ? 9.259 -6.663 -2.742 1.00 96.81 82 PRO A CA 1
ATOM 580 C C . PRO A 1 82 ? 9.959 -6.602 -1.382 1.00 96.81 82 PRO A C 1
ATOM 582 O O . PRO A 1 82 ? 10.344 -7.628 -0.821 1.00 96.81 82 PRO A O 1
ATOM 585 N N . PHE A 1 83 ? 10.060 -5.406 -0.817 1.00 97.31 83 PHE A N 1
ATOM 586 C CA . PHE A 1 83 ? 10.406 -5.212 0.588 1.00 97.31 83 PHE A CA 1
ATOM 587 C C . PHE A 1 83 ? 9.374 -4.310 1.260 1.00 97.31 83 PHE A C 1
ATOM 589 O O . PHE A 1 83 ? 8.735 -3.493 0.598 1.00 97.31 83 PHE A O 1
ATOM 596 N N . ILE A 1 84 ? 9.234 -4.447 2.579 1.00 97.12 84 ILE A N 1
ATOM 597 C CA . ILE A 1 84 ? 8.373 -3.597 3.406 1.00 97.12 84 ILE A CA 1
ATOM 598 C C . ILE A 1 84 ? 9.256 -2.870 4.414 1.00 97.12 84 ILE A C 1
ATOM 600 O O . ILE A 1 84 ? 10.023 -3.509 5.131 1.00 97.12 84 ILE A O 1
ATOM 604 N N . SER A 1 85 ? 9.138 -1.547 4.485 1.00 96.81 85 SER A N 1
ATOM 605 C CA . SER A 1 85 ? 9.846 -0.726 5.469 1.00 96.81 85 SER A CA 1
ATOM 606 C C . SER A 1 85 ? 8.863 0.102 6.296 1.00 96.81 85 SER A C 1
ATOM 608 O O . SER A 1 85 ? 7.935 0.683 5.725 1.00 96.81 85 SER A O 1
ATOM 610 N N . PRO A 1 86 ? 9.046 0.204 7.623 1.00 95.25 86 PRO A N 1
ATOM 611 C CA . PRO A 1 86 ? 8.211 1.067 8.446 1.00 95.25 86 PRO A CA 1
ATOM 612 C C . PRO A 1 86 ? 8.406 2.535 8.052 1.00 95.25 86 PRO A C 1
ATOM 614 O O . PRO A 1 86 ? 9.519 2.974 7.771 1.00 95.25 86 PRO A O 1
ATOM 617 N N . ILE A 1 87 ? 7.318 3.302 8.064 1.00 91.69 87 ILE A N 1
ATOM 618 C CA . ILE A 1 87 ? 7.367 4.762 7.998 1.00 91.69 87 ILE A CA 1
ATOM 619 C C . ILE A 1 87 ? 7.213 5.255 9.433 1.00 91.69 87 ILE A C 1
ATOM 621 O O . ILE A 1 87 ? 6.101 5.288 9.967 1.00 91.69 87 ILE A O 1
ATOM 625 N N . SER A 1 88 ? 8.330 5.605 10.067 1.00 81.19 88 SER A N 1
ATOM 62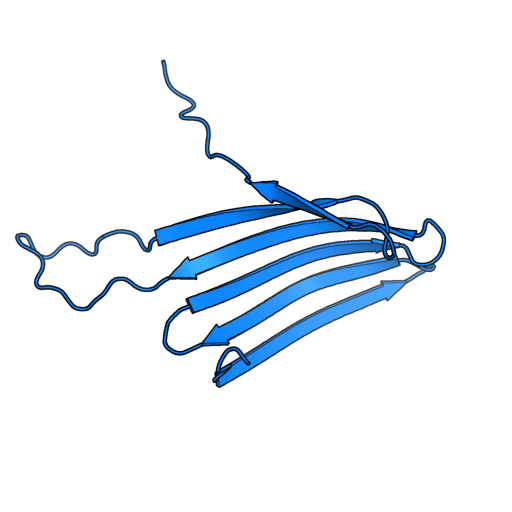6 C CA . SER A 1 88 ? 8.314 6.265 11.370 1.00 81.19 88 SER A CA 1
ATOM 627 C C . SER A 1 88 ? 7.819 7.696 11.189 1.00 81.19 88 SER A C 1
ATOM 629 O O . SER A 1 88 ? 8.382 8.452 10.397 1.00 81.19 88 SER A O 1
ATOM 631 N N . ARG A 1 89 ? 6.784 8.099 11.934 1.00 64.38 89 ARG A N 1
ATOM 632 C CA . ARG A 1 89 ? 6.502 9.527 12.111 1.00 64.38 89 ARG A CA 1
ATOM 633 C C . ARG A 1 89 ? 7.640 10.086 12.962 1.00 64.38 89 ARG A C 1
ATOM 635 O O . ARG A 1 89 ? 7.639 9.895 14.173 1.00 64.38 89 ARG A O 1
ATOM 642 N N . GLY A 1 90 ? 8.644 10.690 12.329 1.00 54.16 90 GLY A N 1
ATOM 643 C CA . GLY A 1 90 ? 9.619 11.496 13.057 1.00 54.16 90 GLY A CA 1
ATOM 644 C C . GLY A 1 90 ? 8.867 12.586 13.815 1.00 54.16 90 GLY A C 1
ATOM 645 O O . GLY A 1 90 ? 7.987 13.235 13.244 1.00 54.16 90 GLY A O 1
ATOM 646 N N . VAL A 1 91 ? 9.168 12.758 15.100 1.00 52.06 91 VAL A N 1
ATOM 647 C CA . VAL A 1 91 ? 8.773 13.962 15.830 1.00 52.06 91 VAL A CA 1
ATOM 648 C C . VAL A 1 91 ? 9.504 15.135 15.176 1.00 52.06 91 VAL A C 1
ATOM 650 O O . VAL A 1 91 ? 10.683 15.361 15.404 1.00 52.06 91 VAL A O 1
ATOM 653 N N . SER A 1 92 ? 8.838 15.825 14.252 1.00 50.62 92 SER A N 1
ATOM 654 C CA . SER A 1 92 ? 9.323 17.110 13.757 1.00 50.62 92 SER A CA 1
ATOM 655 C C . SER A 1 92 ? 8.985 18.142 14.823 1.00 50.62 92 SER A C 1
ATOM 657 O O . SER A 1 92 ? 7.848 18.607 14.880 1.00 50.62 92 SER A O 1
ATOM 659 N N . GLY A 1 93 ? 9.946 18.444 15.690 1.00 51.03 93 GLY A N 1
ATOM 660 C CA . GLY A 1 93 ? 9.801 19.460 16.724 1.00 51.03 93 GLY A CA 1
ATOM 661 C C . GLY A 1 93 ? 10.836 19.312 17.828 1.00 51.03 93 GLY A C 1
ATOM 662 O O . GLY A 1 93 ? 10.530 18.731 18.864 1.00 51.03 93 GLY A O 1
ATOM 663 N N . GLU A 1 94 ? 12.021 19.868 17.593 1.00 42.53 94 GLU A N 1
ATOM 664 C CA . GLU A 1 94 ? 12.782 20.591 18.616 1.00 42.53 94 GLU A CA 1
ATOM 665 C C . GLU A 1 94 ? 13.339 21.869 17.977 1.00 42.53 94 GLU A C 1
ATOM 667 O O . GLU A 1 94 ? 13.760 21.785 16.796 1.00 42.53 94 GLU A O 1
#

Secondary structure (DSSP, 8-state):
----SEEEEEEEEETTEEEEEEEEEEETTEEEEEEEEEESSS-EEEEEEEEEEPPP----TTS-PPPPEEEEEEEEEETTEEEEEE--------

Foldseek 3Di:
DADWPDWDWDWDDDPQKIWTPWIWTDDPFWIKIKGGMAGRVVQWDWMKIKIWGQDDPDDDPPPDDDDTDMWIWIWTDGPVDIDIGTDDPPPPDD

Radius of gyration: 16.66 Å; chains: 1; bounding box: 28×38×53 Å

pLDDT: mean 85.28, std 16.15, range [42.53, 98.12]

Sequence (94 aa):
TLPIDGAEIKASISKGVARLDKAEANSAKSKIWLSGIASYAGRGLALSGGIVQPDPPAAQANGQPAPPKQSTFFVGGTWSTPFISPISRGVSGE